Protein AF-A0A401ISX1-F1 (afdb_monomer_lite)

Organism: NCBI:txid1808352

Foldseek 3Di:
DDDDDDDDDDDDDDDPPDPPDDDDDPVRVVVVVVVVVVVVVVVVVVVVVVVVVVVVVVVVVVVVVVVVVVVVVVVVVVVVVVVVVVVVVVVVVLLVVQLVVLLVLCVVLVHDSVCSNVLCVVVDSVSSNVVSVVVSVVVVVVVVVVVCVVPDDDDDPPPVPCVVVVPNPVVVVVVVVVD

Radius of gyration: 61.72 Å; chains: 1; bounding box: 124×77×171 Å

InterPro domains:
  IPR025580 Capsid assembly scaffolding protein Gp46 [PF14265] (32-153)

Secondary structure (DSSP, 8-state):
-------------------------HHHHHHHHHHHHHHHHHHHHHHHHHHHHHHHHHHHHHHHHHHHHHHHHHHHHHHHHHHHHHHHHHHHHHHHHHHHHHHHHHHHTT--GGGHHHHHTT--HHHHHHHHHHHHHHHHHHHHHHHHHHT-PPPPP-------TTS-HHHHHHHHH--

Structure (mmCIF, N/CA/C/O backbone):
data_AF-A0A401ISX1-F1
#
_entry.id   AF-A0A401ISX1-F1
#
loop_
_atom_site.group_PDB
_atom_site.id
_atom_site.type_symbol
_atom_site.label_atom_id
_atom_site.label_alt_id
_atom_site.label_comp_id
_atom_site.label_asym_id
_atom_site.label_entity_id
_atom_site.label_seq_id
_atom_site.pdbx_PDB_ins_code
_atom_site.Cartn_x
_atom_site.Cartn_y
_atom_site.Cartn_z
_atom_site.occupancy
_atom_site.B_iso_or_equiv
_atom_site.auth_seq_id
_atom_site.auth_comp_id
_atom_site.auth_asym_id
_atom_site.auth_atom_id
_atom_site.pdbx_PDB_model_num
ATOM 1 N N . MET A 1 1 ? 56.262 69.251 -91.284 1.00 41.66 1 MET A N 1
ATOM 2 C CA . MET A 1 1 ? 57.150 69.008 -90.135 1.00 41.66 1 MET A CA 1
ATOM 3 C C . MET A 1 1 ? 56.511 67.869 -89.377 1.00 41.66 1 MET A C 1
ATOM 5 O O . MET A 1 1 ? 55.432 68.051 -88.841 1.00 41.66 1 MET A O 1
ATOM 9 N N . GLU A 1 2 ? 56.836 66.657 -89.797 1.00 44.34 2 GLU A N 1
ATOM 10 C CA . GLU A 1 2 ? 58.012 65.887 -89.356 1.00 44.34 2 GLU A CA 1
ATOM 11 C C . GLU A 1 2 ? 57.666 65.089 -88.106 1.00 44.34 2 GLU A C 1
ATOM 13 O O . GLU A 1 2 ? 57.116 65.599 -87.137 1.00 44.34 2 GLU A O 1
ATOM 18 N N . MET A 1 3 ? 57.901 63.795 -88.260 1.00 44.88 3 MET A N 1
ATOM 19 C CA . MET A 1 3 ? 57.637 62.721 -87.327 1.00 44.88 3 MET A CA 1
ATOM 20 C C . MET A 1 3 ? 58.662 62.780 -86.205 1.00 44.88 3 MET A C 1
ATOM 22 O O . MET A 1 3 ? 59.840 62.928 -86.506 1.00 44.88 3 MET A O 1
ATOM 26 N N . ASP A 1 4 ? 58.234 62.487 -84.982 1.00 50.84 4 ASP A N 1
ATOM 27 C CA . ASP A 1 4 ? 59.086 61.764 -84.045 1.00 50.84 4 ASP A CA 1
ATOM 28 C C . ASP A 1 4 ? 58.369 60.484 -83.620 1.00 50.84 4 ASP A C 1
ATOM 30 O O . ASP A 1 4 ? 57.496 60.439 -82.754 1.00 50.84 4 ASP A O 1
ATOM 34 N N . LEU A 1 5 ? 58.743 59.433 -84.346 1.00 51.75 5 LEU A N 1
ATOM 35 C CA . LEU A 1 5 ? 58.654 58.041 -83.946 1.00 51.75 5 LEU A CA 1
ATOM 36 C C . LEU A 1 5 ? 59.515 57.829 -82.703 1.00 51.75 5 LEU A C 1
ATOM 38 O O . LEU A 1 5 ? 60.726 58.006 -82.787 1.00 51.75 5 LEU A O 1
ATOM 42 N N . GLN A 1 6 ? 58.902 57.378 -81.611 1.00 51.22 6 GLN A N 1
ATOM 43 C CA . GLN A 1 6 ? 59.483 56.528 -80.559 1.00 51.22 6 GLN A CA 1
ATOM 44 C C . GLN A 1 6 ? 58.402 56.318 -79.476 1.00 51.22 6 GLN A C 1
ATOM 46 O O . GLN A 1 6 ? 57.706 57.261 -79.131 1.00 51.22 6 GLN A O 1
ATOM 51 N N . TYR A 1 7 ? 58.181 55.177 -78.829 1.00 43.06 7 TYR A N 1
ATOM 52 C CA . TYR A 1 7 ? 58.623 53.796 -78.991 1.00 43.06 7 TYR A CA 1
ATOM 53 C C . TYR A 1 7 ? 57.903 53.018 -77.875 1.00 43.06 7 TYR A C 1
ATOM 55 O O . TYR A 1 7 ? 58.383 53.056 -76.757 1.00 43.06 7 TYR A O 1
ATOM 63 N N . PHE A 1 8 ? 56.760 52.370 -78.118 1.00 43.44 8 PHE A N 1
ATOM 64 C CA . PHE A 1 8 ? 56.230 51.323 -77.221 1.00 43.44 8 PHE A CA 1
ATOM 65 C C . PHE A 1 8 ? 55.376 50.350 -78.036 1.00 43.44 8 PHE A C 1
ATOM 67 O O . PHE A 1 8 ? 54.149 50.340 -77.985 1.00 43.44 8 PHE A O 1
ATOM 74 N N . ALA A 1 9 ? 56.068 49.560 -78.854 1.00 48.59 9 ALA A N 1
ATOM 75 C CA . ALA A 1 9 ? 55.583 48.250 -79.235 1.00 48.59 9 ALA A CA 1
ATOM 76 C C . ALA A 1 9 ? 55.776 47.334 -78.023 1.00 48.59 9 ALA A C 1
ATOM 78 O O . ALA A 1 9 ? 56.912 47.041 -77.661 1.00 48.59 9 ALA A O 1
ATOM 79 N N . GLU A 1 10 ? 54.686 46.887 -77.413 1.00 40.75 10 GLU A N 1
ATOM 80 C CA . GLU A 1 10 ? 54.690 45.636 -76.660 1.00 40.75 10 GLU A CA 1
ATOM 81 C C . GLU A 1 10 ? 53.368 44.918 -76.919 1.00 40.75 10 GLU A C 1
ATOM 83 O O . GLU A 1 10 ? 52.368 45.020 -76.214 1.00 40.75 10 GLU A O 1
ATOM 88 N N . ASP A 1 11 ? 53.399 44.249 -78.063 1.00 46.66 11 ASP A N 1
ATOM 89 C CA . ASP A 1 11 ? 52.589 43.102 -78.406 1.00 46.66 11 ASP A CA 1
ATOM 90 C C . ASP A 1 11 ? 52.848 42.001 -77.365 1.00 46.66 11 ASP A C 1
ATOM 92 O O . ASP A 1 11 ? 53.937 41.435 -77.295 1.00 46.66 11 ASP A O 1
ATOM 96 N N . THR A 1 12 ? 51.863 41.724 -76.516 1.00 35.97 12 THR A N 1
ATOM 97 C CA . THR A 1 12 ? 51.778 40.456 -75.783 1.00 35.97 12 THR A CA 1
ATOM 98 C C . THR A 1 12 ? 50.344 39.957 -75.861 1.00 35.97 12 THR A C 1
ATOM 100 O O . THR A 1 12 ? 49.567 40.005 -74.912 1.00 35.97 12 THR A O 1
ATOM 103 N N . ALA A 1 13 ? 49.984 39.467 -77.047 1.00 42.09 13 ALA A N 1
ATOM 104 C CA . ALA A 1 13 ? 48.942 38.464 -77.170 1.00 42.09 13 ALA A CA 1
ATOM 105 C C . ALA A 1 13 ? 49.323 37.248 -76.303 1.00 42.09 13 ALA A C 1
ATOM 107 O O . ALA A 1 13 ? 50.283 36.531 -76.589 1.00 42.09 13 ALA A O 1
ATOM 108 N N . GLU A 1 14 ? 48.585 37.030 -75.216 1.00 44.88 14 GLU A N 1
ATOM 109 C CA . GLU A 1 14 ? 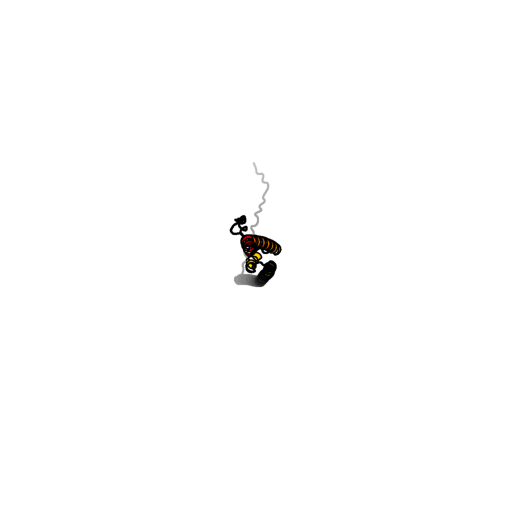48.648 35.790 -74.446 1.00 44.88 14 GLU A CA 1
ATOM 110 C C . GLU A 1 14 ? 48.337 34.603 -75.379 1.00 44.88 14 GLU A C 1
ATOM 112 O O . GLU A 1 14 ? 47.321 34.628 -76.084 1.00 44.88 14 GLU A O 1
ATOM 117 N N . PRO A 1 15 ? 49.163 33.541 -75.417 1.00 44.88 15 PRO A N 1
ATOM 118 C CA . PRO A 1 15 ? 48.843 32.375 -76.219 1.00 44.88 15 PRO A CA 1
ATOM 119 C C . PRO A 1 15 ? 47.644 31.675 -75.581 1.00 44.88 15 PRO A C 1
ATOM 121 O O . PRO A 1 15 ? 47.738 31.068 -74.512 1.00 44.88 15 PRO A O 1
ATOM 124 N N . THR A 1 16 ? 46.505 31.741 -76.263 1.00 44.19 16 THR A N 1
ATOM 125 C CA . THR A 1 16 ? 45.369 30.866 -75.988 1.00 44.19 16 THR A CA 1
ATOM 126 C C . THR A 1 16 ? 45.842 29.439 -76.265 1.00 44.19 16 THR A C 1
ATOM 128 O O . THR A 1 16 ? 45.955 29.031 -77.418 1.00 44.19 16 THR A O 1
ATOM 131 N N . LYS A 1 17 ? 46.197 28.685 -75.217 1.00 50.25 17 LYS A N 1
ATOM 132 C CA . LYS A 1 17 ? 46.405 27.236 -75.320 1.00 50.25 17 LYS A CA 1
ATOM 133 C C . LYS A 1 17 ? 45.062 26.609 -75.685 1.00 50.25 17 LYS A C 1
ATOM 135 O O . LYS A 1 17 ? 44.235 26.355 -74.811 1.00 50.25 17 LYS A O 1
ATOM 140 N N . GLU A 1 18 ? 44.841 26.396 -76.978 1.00 55.69 18 GLU A N 1
ATOM 141 C CA . GLU A 1 18 ? 43.821 25.470 -77.455 1.00 55.69 18 GLU A CA 1
ATOM 142 C C . GLU A 1 18 ? 44.041 24.114 -76.763 1.00 55.69 18 GLU A C 1
ATOM 144 O O . GLU A 1 18 ? 45.191 23.687 -76.610 1.00 55.69 18 GLU A O 1
ATOM 149 N N . PRO A 1 19 ? 42.981 23.446 -76.281 1.00 58.22 19 PRO A N 1
ATOM 150 C CA . PRO A 1 19 ? 43.139 22.154 -75.632 1.00 58.22 19 PRO A CA 1
ATOM 151 C C . PRO A 1 19 ? 43.748 21.171 -76.637 1.00 58.22 19 PRO A C 1
ATOM 153 O O . PRO A 1 19 ? 43.169 20.947 -77.701 1.00 58.22 19 PRO A O 1
ATOM 156 N N . GLU A 1 20 ? 44.906 20.589 -76.304 1.00 58.50 20 GLU A N 1
ATOM 157 C CA . GLU A 1 20 ? 45.503 19.493 -77.071 1.00 58.50 20 GLU A CA 1
ATOM 158 C C . GLU A 1 20 ? 44.445 18.401 -77.276 1.00 58.50 20 GLU A C 1
ATOM 160 O O . GLU A 1 20 ? 43.993 17.748 -76.329 1.00 58.50 20 GLU A O 1
ATOM 165 N N . LYS A 1 21 ? 44.007 18.233 -78.527 1.00 62.75 21 LYS A N 1
ATOM 166 C CA . LYS A 1 21 ? 43.087 17.167 -78.916 1.00 62.75 21 LYS A CA 1
ATOM 167 C C . LYS A 1 21 ? 43.876 15.863 -78.922 1.00 62.75 21 LYS A C 1
ATOM 169 O O . LYS A 1 21 ? 44.638 15.593 -79.841 1.00 62.75 21 LYS A O 1
ATOM 174 N N . LEU A 1 22 ? 43.704 15.070 -77.871 1.00 66.56 22 LEU A N 1
ATOM 175 C CA . LEU A 1 22 ? 44.160 13.685 -77.834 1.00 66.56 22 LEU A CA 1
ATOM 176 C C . LEU A 1 22 ? 43.301 12.863 -78.805 1.00 66.56 22 LEU A C 1
ATOM 178 O O . LEU A 1 22 ? 42.132 12.592 -78.525 1.00 66.56 22 LEU A O 1
ATOM 182 N N . GLU A 1 23 ? 43.870 12.494 -79.949 1.00 71.81 23 GLU A N 1
ATOM 183 C CA . GLU A 1 23 ? 43.250 11.566 -80.894 1.00 71.81 23 GLU A CA 1
ATOM 184 C C . GLU A 1 23 ? 43.514 10.134 -80.422 1.00 71.81 23 GLU A C 1
ATOM 186 O O . GLU A 1 23 ? 44.635 9.636 -80.493 1.00 71.81 23 GLU A O 1
ATOM 191 N N . PHE A 1 24 ? 42.484 9.487 -79.880 1.00 71.44 24 PHE A N 1
ATOM 192 C CA . PHE A 1 24 ? 42.529 8.069 -79.532 1.00 71.44 24 PHE A CA 1
ATOM 193 C C . PHE A 1 24 ? 42.039 7.232 -80.709 1.00 71.44 24 PHE A C 1
ATOM 195 O O . PHE A 1 24 ? 41.102 7.625 -81.413 1.00 71.44 24 PHE A O 1
ATOM 202 N N . THR A 1 25 ? 42.614 6.045 -80.883 1.00 82.81 25 THR A N 1
ATOM 203 C CA . THR A 1 25 ? 41.991 5.030 -81.737 1.00 82.81 25 THR A CA 1
ATOM 204 C C . THR A 1 25 ? 40.678 4.554 -81.103 1.00 82.81 25 THR A C 1
ATOM 206 O O . THR A 1 25 ? 40.469 4.663 -79.891 1.00 82.81 25 THR A O 1
ATOM 209 N N . HIS A 1 26 ? 39.758 4.037 -81.919 1.00 79.69 26 HIS A N 1
ATOM 210 C CA . HIS A 1 26 ? 38.449 3.578 -81.441 1.00 79.69 26 HIS A CA 1
ATOM 211 C C . HIS A 1 26 ? 38.570 2.525 -80.322 1.00 79.69 26 HIS A C 1
ATOM 213 O O . HIS A 1 26 ? 37.870 2.616 -79.316 1.00 79.69 26 HIS A O 1
ATOM 219 N N . GLU A 1 27 ? 39.529 1.602 -80.444 1.00 83.44 27 GLU A N 1
ATOM 220 C CA . GLU A 1 27 ? 39.789 0.547 -79.456 1.00 83.44 27 GLU A CA 1
ATOM 221 C C . GLU A 1 27 ? 40.323 1.096 -78.120 1.00 83.44 27 GLU A C 1
ATOM 223 O O . GLU A 1 27 ? 39.898 0.655 -77.051 1.00 83.44 27 GLU A O 1
ATOM 228 N N . GLU A 1 28 ? 41.210 2.097 -78.142 1.00 82.25 28 GLU A N 1
ATOM 229 C CA . GLU A 1 28 ? 41.738 2.728 -76.921 1.00 82.25 28 GLU A CA 1
ATOM 230 C C . GLU A 1 28 ? 40.658 3.503 -76.158 1.00 82.25 28 GLU A C 1
ATOM 232 O O . GLU A 1 28 ? 40.649 3.520 -74.922 1.00 82.25 28 GLU A O 1
ATOM 237 N N . LEU A 1 29 ? 39.726 4.130 -76.882 1.00 82.88 29 LEU A N 1
ATOM 238 C CA . LEU A 1 29 ? 38.590 4.827 -76.288 1.00 82.88 29 LEU A CA 1
ATOM 239 C C . LEU A 1 29 ? 37.640 3.844 -75.589 1.00 82.88 29 LEU A C 1
ATOM 241 O O . LEU A 1 29 ? 37.263 4.077 -74.439 1.00 82.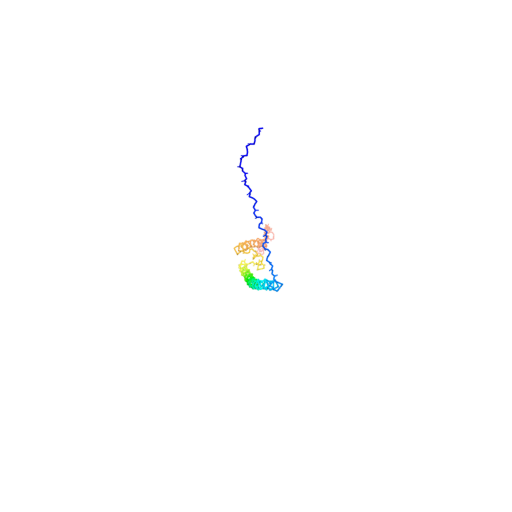88 29 LEU A O 1
ATOM 245 N N . GLU A 1 30 ? 37.291 2.736 -76.244 1.00 83.50 30 GLU A N 1
ATOM 246 C CA . GLU A 1 30 ? 36.438 1.694 -75.661 1.00 83.50 30 GLU A CA 1
ATOM 247 C C . GLU A 1 30 ? 37.092 1.027 -74.447 1.00 83.50 30 GLU A C 1
ATOM 249 O O . GLU A 1 30 ? 36.452 0.882 -73.402 1.00 83.50 30 GLU A O 1
ATOM 254 N N . ALA A 1 31 ? 38.385 0.699 -74.528 1.00 86.50 31 ALA A N 1
ATOM 255 C CA . ALA A 1 31 ? 39.136 0.138 -73.407 1.00 86.50 31 ALA A CA 1
ATOM 256 C C . ALA A 1 31 ? 39.132 1.077 -72.186 1.00 86.50 31 ALA A C 1
ATOM 258 O O . ALA A 1 31 ? 38.932 0.637 -71.049 1.00 86.50 31 ALA A O 1
ATOM 259 N N . LYS A 1 32 ? 39.289 2.387 -72.411 1.00 85.31 32 LYS A N 1
ATOM 260 C CA . LYS A 1 32 ? 39.265 3.398 -71.346 1.00 85.31 32 LYS A CA 1
ATOM 261 C C . LYS A 1 32 ? 37.870 3.576 -70.742 1.00 85.31 32 LYS A C 1
ATOM 263 O O . LYS A 1 32 ? 37.754 3.714 -69.525 1.00 85.31 32 LYS A O 1
ATOM 268 N N . ILE A 1 33 ? 36.816 3.534 -71.560 1.00 87.50 33 ILE A N 1
ATOM 269 C CA . ILE A 1 33 ? 35.422 3.596 -71.096 1.00 87.50 33 ILE A CA 1
ATOM 270 C C . ILE A 1 33 ? 35.082 2.372 -70.241 1.00 87.50 33 ILE A C 1
ATOM 272 O O . ILE A 1 33 ? 34.561 2.538 -69.139 1.00 87.50 33 ILE A O 1
ATOM 276 N N . ASN A 1 34 ? 35.424 1.168 -70.704 1.00 88.94 34 ASN A N 1
ATOM 277 C CA . ASN A 1 34 ? 35.159 -0.074 -69.978 1.00 88.94 34 ASN A CA 1
ATOM 278 C C . ASN A 1 34 ? 35.913 -0.113 -68.641 1.00 88.94 34 ASN A C 1
ATOM 280 O O . ASN A 1 34 ? 35.310 -0.371 -67.603 1.00 88.94 34 ASN A O 1
ATOM 284 N N . SER A 1 35 ? 37.195 0.266 -68.629 1.00 89.75 35 SER A N 1
ATOM 285 C CA . SER A 1 35 ? 37.984 0.351 -67.392 1.00 89.75 35 SER A CA 1
ATOM 286 C C . SER A 1 35 ? 37.405 1.355 -66.387 1.00 89.75 35 SER A C 1
ATOM 288 O O . SER A 1 35 ? 37.393 1.096 -65.183 1.00 89.75 35 SER A O 1
ATOM 290 N N . GLU A 1 36 ? 36.950 2.524 -66.840 1.00 88.19 36 GLU A N 1
ATOM 291 C CA . GLU A 1 36 ? 36.328 3.521 -65.961 1.00 88.19 36 GLU A CA 1
ATOM 292 C C . GLU A 1 36 ? 34.945 3.076 -65.470 1.00 88.19 36 GLU A C 1
ATOM 294 O O . GLU A 1 36 ? 34.585 3.337 -64.318 1.00 88.19 36 GLU A O 1
ATOM 299 N N . TYR A 1 37 ? 34.179 2.380 -66.310 1.00 90.62 37 TYR A N 1
ATOM 300 C CA . TYR A 1 37 ? 32.902 1.785 -65.933 1.00 90.62 37 TYR A CA 1
ATOM 301 C C . TYR A 1 37 ? 33.088 0.712 -64.857 1.00 90.62 37 TYR A C 1
ATOM 303 O O . TYR A 1 37 ? 32.476 0.817 -63.794 1.00 90.62 37 TYR A O 1
ATOM 311 N N . ASP A 1 38 ? 33.996 -0.241 -65.070 1.00 92.25 38 ASP A N 1
ATOM 312 C CA . ASP A 1 38 ? 34.309 -1.301 -64.109 1.00 92.25 38 ASP A CA 1
ATOM 313 C C . ASP A 1 38 ? 34.811 -0.720 -62.789 1.00 92.25 38 ASP A C 1
ATOM 315 O O . ASP A 1 38 ? 34.348 -1.103 -61.712 1.00 92.25 38 ASP A O 1
ATOM 319 N N . ARG A 1 39 ? 35.688 0.290 -62.847 1.00 93.38 39 ARG A N 1
ATOM 320 C CA . ARG A 1 39 ? 36.177 0.991 -61.655 1.00 93.38 39 ARG A CA 1
ATOM 321 C C . ARG A 1 39 ? 35.045 1.668 -60.884 1.00 93.38 39 ARG A C 1
ATOM 323 O O . ARG A 1 39 ? 35.016 1.617 -59.651 1.00 93.38 39 ARG A O 1
ATOM 330 N N . ARG A 1 40 ? 34.111 2.326 -61.577 1.00 91.44 40 ARG A N 1
ATOM 331 C CA . ARG A 1 40 ? 32.939 2.952 -60.942 1.00 91.44 40 ARG A CA 1
ATOM 332 C C . ARG A 1 40 ? 31.992 1.906 -60.374 1.00 91.44 40 ARG A C 1
ATOM 334 O O . ARG A 1 40 ? 31.493 2.112 -59.271 1.00 91.44 40 ARG A O 1
ATOM 341 N N . MET A 1 41 ? 31.782 0.803 -61.084 1.00 93.88 41 MET A N 1
ATOM 342 C CA . MET A 1 41 ? 30.905 -0.279 -60.658 1.00 93.88 41 MET A CA 1
ATOM 343 C C . MET A 1 41 ? 31.449 -0.972 -59.410 1.00 93.88 41 MET A C 1
ATOM 345 O O . MET A 1 41 ? 30.729 -1.089 -58.423 1.00 93.88 41 MET A O 1
ATOM 349 N N . GLN A 1 42 ? 32.737 -1.317 -59.386 1.00 93.69 42 GLN A N 1
ATOM 350 C CA . GLN A 1 42 ? 33.402 -1.872 -58.202 1.00 93.69 42 GLN A CA 1
ATOM 351 C C . GLN A 1 42 ? 33.345 -0.904 -57.016 1.00 93.69 42 GLN A C 1
ATOM 353 O O . GLN A 1 42 ? 33.046 -1.306 -55.895 1.00 93.69 42 GLN A O 1
ATOM 358 N N . LYS A 1 43 ? 33.567 0.397 -57.253 1.00 94.44 43 LYS A N 1
ATOM 359 C CA . LYS A 1 43 ? 33.451 1.417 -56.202 1.00 94.44 43 LYS A CA 1
ATOM 360 C C . LYS A 1 43 ? 32.021 1.538 -55.668 1.00 94.44 43 LYS A C 1
ATOM 362 O O . LYS A 1 43 ? 31.848 1.779 -54.477 1.00 94.44 43 LYS A O 1
ATOM 367 N N . GLN A 1 44 ? 31.009 1.402 -56.523 1.00 93.19 44 GLN A N 1
ATOM 368 C CA . GLN A 1 44 ? 29.606 1.411 -56.105 1.00 93.19 44 GLN A CA 1
ATOM 369 C C . GLN A 1 44 ? 29.228 0.140 -55.346 1.00 93.19 44 GLN A C 1
ATOM 371 O O . GLN A 1 44 ? 28.587 0.244 -54.307 1.00 93.19 44 GLN A O 1
ATOM 376 N N . GLN A 1 45 ? 29.669 -1.033 -55.804 1.00 94.44 45 GLN A N 1
ATOM 377 C CA . GLN A 1 45 ? 29.469 -2.298 -55.093 1.00 94.44 45 GLN A CA 1
ATOM 378 C C . GLN A 1 45 ? 30.103 -2.253 -53.703 1.00 94.44 45 GLN A C 1
ATOM 380 O O . GLN A 1 45 ? 29.415 -2.501 -52.722 1.00 94.44 45 GLN A O 1
ATOM 385 N N . ALA A 1 46 ? 31.359 -1.811 -53.594 1.00 94.94 46 ALA A N 1
ATOM 386 C CA . ALA A 1 46 ? 32.032 -1.675 -52.304 1.00 94.94 46 ALA A CA 1
ATOM 387 C C . ALA A 1 46 ? 31.285 -0.725 -51.350 1.00 94.94 46 ALA A C 1
ATOM 389 O O . ALA A 1 46 ? 31.118 -1.036 -50.173 1.00 94.94 46 ALA A O 1
ATOM 390 N N . LYS A 1 47 ? 30.787 0.412 -51.858 1.00 95.38 47 LYS A N 1
ATOM 391 C CA . LYS A 1 47 ? 29.962 1.341 -51.069 1.00 95.38 47 LYS A CA 1
ATOM 392 C C . LYS A 1 47 ? 28.637 0.72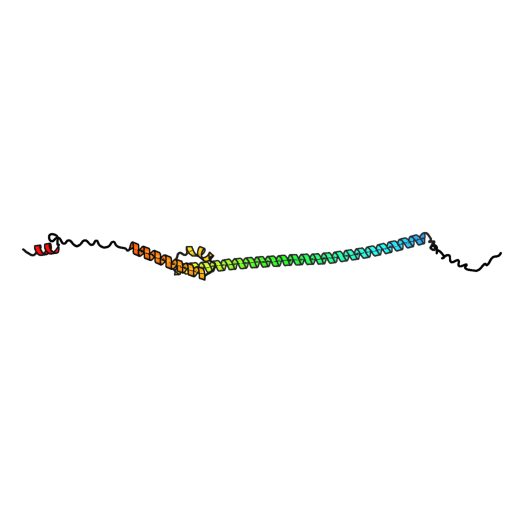3 -50.638 1.00 95.38 47 LYS A C 1
ATOM 394 O O . LYS A 1 47 ? 28.206 0.942 -49.512 1.00 95.38 47 LYS A O 1
ATOM 399 N N . PHE A 1 48 ? 27.981 -0.010 -51.530 1.00 95.06 48 PHE A N 1
ATOM 400 C CA . PHE A 1 48 ? 26.718 -0.669 -51.233 1.00 95.06 48 PHE A CA 1
ATOM 401 C C . PHE A 1 48 ? 26.901 -1.763 -50.178 1.00 95.06 48 PHE A C 1
ATOM 403 O O . PHE A 1 48 ? 26.135 -1.821 -49.222 1.00 95.06 48 PHE A O 1
ATOM 410 N N . ASP A 1 49 ? 27.953 -2.570 -50.295 1.00 95.69 49 ASP A N 1
ATOM 411 C CA . ASP A 1 49 ? 28.291 -3.608 -49.322 1.00 95.69 49 ASP A CA 1
ATOM 412 C C . ASP A 1 49 ? 28.625 -3.010 -47.950 1.00 95.69 49 ASP A C 1
ATOM 414 O O . ASP A 1 49 ? 28.185 -3.531 -46.922 1.00 95.69 49 ASP A O 1
ATOM 418 N N . GLU A 1 50 ? 29.352 -1.889 -47.922 1.00 96.25 50 GLU A N 1
ATOM 419 C CA . GLU A 1 50 ? 29.636 -1.142 -46.696 1.00 96.25 50 GLU A CA 1
ATOM 420 C C . GLU A 1 50 ? 28.349 -0.609 -46.051 1.00 96.25 50 GLU A C 1
ATOM 422 O O . GLU A 1 50 ? 28.116 -0.851 -44.867 1.00 96.25 50 GLU A O 1
ATOM 427 N N . GLN A 1 51 ? 27.473 0.033 -46.828 1.00 94.56 51 GLN A N 1
ATOM 428 C CA . GLN A 1 51 ? 26.177 0.524 -46.347 1.00 94.56 51 GLN A CA 1
ATOM 429 C C . GLN A 1 51 ? 25.286 -0.610 -45.841 1.00 94.56 51 GLN A C 1
ATOM 431 O O . GLN A 1 51 ? 24.640 -0.487 -44.803 1.00 94.56 51 GLN A O 1
ATOM 436 N N . LEU A 1 52 ? 25.264 -1.742 -46.541 1.00 94.62 52 LEU A N 1
ATOM 437 C CA . LEU A 1 52 ? 24.461 -2.897 -46.165 1.00 94.62 52 LEU A CA 1
ATOM 438 C C . LEU A 1 52 ? 25.011 -3.576 -44.904 1.00 94.62 52 LEU A C 1
ATOM 440 O O . LEU A 1 52 ? 24.244 -4.105 -44.096 1.00 94.62 52 LEU A O 1
ATOM 444 N N . LYS A 1 53 ? 26.331 -3.549 -44.694 1.00 95.38 53 LYS A N 1
ATOM 445 C CA . LYS A 1 53 ? 26.949 -3.979 -43.437 1.00 95.38 53 LYS A CA 1
ATOM 446 C C . LYS A 1 53 ? 26.589 -3.031 -42.290 1.00 95.38 53 LYS A C 1
ATOM 448 O O . LYS A 1 53 ? 26.121 -3.515 -41.262 1.00 95.38 53 LYS A O 1
ATOM 453 N N . GLN A 1 54 ? 26.725 -1.719 -42.488 1.00 95.06 54 GLN A N 1
ATOM 454 C CA . GLN A 1 54 ? 26.362 -0.700 -41.494 1.00 95.06 54 GLN A CA 1
ATOM 455 C C . GLN A 1 54 ? 24.886 -0.811 -41.094 1.00 95.06 54 GLN A C 1
ATOM 457 O O . GLN A 1 54 ? 24.584 -0.972 -39.915 1.00 95.06 54 GLN A O 1
ATOM 462 N N . ALA A 1 55 ? 23.972 -0.874 -42.065 1.00 91.62 55 ALA A N 1
ATOM 463 C CA . ALA A 1 55 ? 22.540 -1.015 -41.810 1.00 91.62 55 ALA A CA 1
ATOM 464 C C . ALA A 1 55 ? 22.196 -2.300 -41.032 1.00 91.62 55 ALA A C 1
ATOM 466 O O . ALA A 1 55 ? 21.295 -2.305 -40.191 1.00 91.62 55 ALA A O 1
ATOM 467 N N . ARG A 1 56 ? 22.920 -3.405 -41.276 1.00 91.56 56 ARG A N 1
ATOM 468 C CA . ARG A 1 56 ? 22.750 -4.646 -40.502 1.00 91.56 56 ARG A CA 1
ATOM 469 C C . ARG A 1 56 ? 23.229 -4.498 -39.061 1.00 91.56 56 ARG A C 1
ATOM 471 O O . ARG A 1 56 ? 22.527 -4.934 -38.152 1.00 91.56 56 ARG A O 1
ATOM 478 N N . GLU A 1 57 ? 24.397 -3.906 -38.845 1.00 93.50 57 GLU A N 1
ATOM 479 C CA . GLU A 1 57 ? 24.951 -3.689 -37.502 1.00 93.50 57 GLU A CA 1
ATOM 480 C C . GLU A 1 57 ? 24.085 -2.722 -36.679 1.00 93.50 57 GLU A C 1
ATOM 482 O O . GLU A 1 57 ? 23.787 -2.990 -35.509 1.00 93.50 57 GLU A O 1
ATOM 487 N N . GLU A 1 58 ? 23.604 -1.646 -37.302 1.00 92.56 58 GLU A N 1
ATOM 488 C CA . GLU A 1 58 ? 22.666 -0.695 -36.704 1.00 92.56 58 GLU A CA 1
ATOM 489 C C . GLU A 1 58 ? 21.339 -1.373 -36.349 1.00 92.56 58 GLU A C 1
ATOM 491 O O . GLU A 1 58 ? 20.902 -1.305 -35.198 1.00 92.56 58 GLU A O 1
ATOM 496 N N . GLY A 1 59 ? 20.742 -2.117 -37.287 1.00 88.56 59 GLY A N 1
ATOM 497 C CA . GLY A 1 59 ? 19.495 -2.848 -37.057 1.00 88.56 59 GLY A CA 1
ATOM 498 C C . GLY A 1 59 ? 19.600 -3.882 -35.930 1.00 88.56 59 GLY A C 1
ATOM 499 O O . GLY A 1 59 ? 18.697 -3.986 -35.095 1.00 88.56 59 GLY A O 1
ATOM 500 N N . LEU A 1 60 ? 20.721 -4.607 -35.843 1.00 92.19 60 LEU A N 1
ATOM 501 C CA . LEU A 1 60 ? 20.993 -5.531 -34.737 1.00 92.19 60 LEU A CA 1
ATOM 502 C C . LEU A 1 60 ? 21.112 -4.791 -33.402 1.00 92.19 60 LEU A C 1
ATOM 504 O O . LEU A 1 60 ? 20.530 -5.221 -32.405 1.00 92.19 60 LEU A O 1
ATOM 508 N N . THR A 1 61 ? 21.824 -3.666 -33.376 1.00 93.06 61 THR A N 1
ATOM 509 C CA . THR A 1 61 ? 22.040 -2.879 -32.155 1.00 93.06 61 THR A CA 1
ATOM 510 C C . THR A 1 61 ? 20.740 -2.259 -31.648 1.00 93.06 61 THR A C 1
ATOM 512 O O . THR A 1 61 ? 20.437 -2.327 -30.453 1.00 93.06 61 THR A O 1
ATOM 515 N N . GLU A 1 62 ? 19.935 -1.681 -32.537 1.00 89.50 62 GLU A N 1
ATOM 516 C CA . GLU A 1 62 ? 18.619 -1.153 -32.189 1.00 89.50 62 GLU A CA 1
ATOM 517 C C . GLU A 1 62 ? 17.661 -2.252 -31.737 1.00 89.50 62 GLU A C 1
ATOM 519 O O . GLU A 1 62 ? 16.968 -2.083 -30.734 1.00 89.50 62 GLU A O 1
ATOM 524 N N . GLY A 1 63 ? 17.633 -3.386 -32.442 1.00 89.25 63 GLY A N 1
ATOM 525 C CA . GLY A 1 63 ? 16.814 -4.539 -32.076 1.00 89.25 63 GLY A CA 1
ATOM 526 C C . GLY A 1 63 ? 17.167 -5.062 -30.686 1.00 89.25 63 GLY A C 1
ATOM 527 O O . GLY A 1 63 ? 16.281 -5.261 -29.856 1.00 89.25 63 GLY A O 1
ATOM 528 N N . GLN A 1 64 ? 18.461 -5.190 -30.382 1.00 91.06 64 GLN A N 1
ATOM 529 C CA . GLN A 1 64 ? 18.939 -5.570 -29.052 1.00 91.06 64 GLN A CA 1
ATOM 530 C C . GLN A 1 64 ? 18.566 -4.541 -27.983 1.00 91.06 64 GLN A C 1
ATOM 532 O O . GLN A 1 64 ? 18.144 -4.930 -26.895 1.00 91.06 64 GLN A O 1
ATOM 537 N N . LYS A 1 65 ? 18.695 -3.237 -28.262 1.00 91.38 65 LYS A N 1
ATOM 538 C CA . LYS A 1 65 ? 18.262 -2.180 -27.333 1.00 91.38 65 LYS A CA 1
ATOM 539 C C . LYS A 1 65 ? 16.760 -2.259 -27.067 1.00 91.38 65 LYS A C 1
ATOM 541 O O . LYS A 1 65 ? 16.368 -2.282 -25.906 1.00 91.38 65 LYS A O 1
ATOM 546 N N . ARG A 1 66 ? 15.929 -2.365 -28.110 1.00 84.50 66 ARG A N 1
ATOM 547 C CA . ARG A 1 66 ? 14.468 -2.503 -27.980 1.00 84.50 66 ARG A CA 1
ATOM 548 C C . ARG A 1 66 ? 14.085 -3.760 -27.196 1.00 84.50 66 ARG A C 1
ATOM 550 O O . ARG A 1 66 ? 13.258 -3.680 -26.296 1.00 84.50 66 ARG A O 1
ATOM 557 N N . ALA A 1 67 ? 14.720 -4.898 -27.476 1.00 91.06 67 ALA A N 1
ATOM 558 C CA . ALA A 1 67 ? 14.476 -6.144 -26.750 1.00 91.06 67 ALA A CA 1
ATOM 559 C C . ALA A 1 67 ? 14.864 -6.037 -25.266 1.00 91.06 67 ALA A C 1
ATOM 561 O O . ALA A 1 67 ? 14.106 -6.475 -24.404 1.00 91.06 67 ALA A O 1
ATOM 562 N N . LYS A 1 68 ? 16.008 -5.411 -24.957 1.00 91.19 68 LYS A N 1
ATOM 563 C CA . LYS A 1 68 ? 16.437 -5.144 -23.574 1.00 91.19 68 LYS A CA 1
ATOM 564 C C . LYS A 1 68 ? 15.474 -4.211 -22.844 1.00 91.19 68 LYS A C 1
ATOM 566 O O . LYS A 1 68 ? 15.145 -4.488 -21.697 1.00 91.19 68 LYS A O 1
ATOM 571 N N . MET A 1 69 ? 15.008 -3.147 -23.502 1.00 86.62 69 MET A N 1
ATOM 572 C CA . MET A 1 69 ? 14.001 -2.245 -22.934 1.00 86.62 69 MET A CA 1
ATOM 573 C C . MET A 1 69 ? 12.704 -2.995 -22.640 1.00 86.62 69 MET A C 1
ATOM 575 O O . MET A 1 69 ? 12.242 -2.956 -21.511 1.00 86.62 69 MET A O 1
ATOM 579 N N . SER A 1 70 ? 12.195 -3.778 -23.594 1.00 89.50 70 SER A N 1
ATOM 580 C CA . SER A 1 70 ? 10.975 -4.566 -23.391 1.00 89.50 70 SER A CA 1
ATOM 581 C C . SER A 1 70 ? 11.112 -5.607 -22.273 1.00 89.50 70 SER A C 1
ATOM 583 O O . SER A 1 70 ? 10.160 -5.848 -21.537 1.00 89.50 70 SER A O 1
ATOM 585 N N . ALA A 1 71 ? 12.284 -6.234 -22.124 1.00 92.00 71 ALA A N 1
ATOM 586 C CA . ALA A 1 71 ? 12.537 -7.160 -21.022 1.00 92.00 71 ALA A CA 1
ATOM 587 C C . ALA A 1 71 ? 12.554 -6.439 -19.666 1.00 92.00 71 ALA A C 1
ATOM 589 O O . ALA A 1 71 ? 11.932 -6.916 -18.721 1.00 92.00 71 ALA A O 1
ATOM 590 N N . LYS A 1 72 ? 13.214 -5.278 -19.594 1.00 92.38 72 LYS A N 1
ATOM 591 C CA . LYS A 1 72 ? 13.276 -4.467 -18.377 1.00 92.38 72 LYS A CA 1
ATOM 592 C C . LYS A 1 72 ? 11.909 -3.902 -17.987 1.00 92.38 72 LYS A C 1
ATOM 594 O O . LYS A 1 72 ? 11.530 -4.009 -16.835 1.00 92.38 72 LYS A O 1
ATOM 599 N N . GLU A 1 73 ? 11.147 -3.370 -18.939 1.00 90.38 73 GLU A N 1
ATOM 600 C CA . GLU A 1 73 ? 9.794 -2.851 -18.696 1.00 90.38 73 GLU A CA 1
ATOM 601 C C . GLU A 1 73 ? 8.869 -3.929 -18.120 1.00 90.38 73 GLU A C 1
ATOM 603 O O . GLU A 1 73 ? 8.133 -3.666 -17.174 1.00 90.38 73 GLU A O 1
ATOM 608 N N . LYS A 1 74 ? 8.951 -5.163 -18.636 1.00 90.06 74 LYS A N 1
ATOM 609 C CA . LYS A 1 74 ? 8.201 -6.304 -18.088 1.00 90.06 74 LYS A CA 1
ATOM 610 C C . LYS A 1 74 ? 8.634 -6.666 -16.672 1.00 90.06 74 LYS A C 1
ATOM 612 O O . LYS A 1 74 ? 7.794 -7.037 -15.859 1.00 90.06 74 LYS A O 1
ATOM 617 N N . GLU A 1 75 ? 9.932 -6.611 -16.388 1.00 93.31 75 GLU A N 1
ATOM 618 C CA . GLU A 1 75 ? 10.450 -6.878 -15.047 1.00 93.31 75 GLU A CA 1
ATOM 619 C C . GLU A 1 75 ? 9.999 -5.798 -14.056 1.00 93.31 75 GLU A C 1
ATOM 621 O O . GLU A 1 75 ? 9.500 -6.135 -12.984 1.00 93.31 75 GLU A O 1
ATOM 626 N N . ASP A 1 76 ? 10.086 -4.524 -14.439 1.00 93.50 76 ASP A N 1
ATOM 627 C CA . ASP A 1 76 ? 9.640 -3.387 -13.632 1.00 93.50 76 ASP A CA 1
ATOM 628 C C . ASP A 1 76 ? 8.119 -3.453 -13.374 1.00 93.50 76 ASP A C 1
ATOM 630 O O . ASP A 1 76 ? 7.663 -3.220 -12.253 1.00 93.50 76 ASP A O 1
ATOM 634 N N . GLU A 1 77 ? 7.314 -3.826 -14.376 1.00 91.06 77 GLU A N 1
ATOM 635 C CA . GLU A 1 77 ? 5.868 -4.022 -14.216 1.00 91.06 77 GLU A CA 1
ATOM 636 C C . GLU A 1 77 ? 5.548 -5.193 -13.276 1.00 91.06 77 GLU A C 1
ATOM 638 O O . GLU A 1 77 ? 4.729 -5.043 -12.369 1.00 91.06 77 GLU A O 1
ATOM 643 N N . ALA A 1 78 ? 6.242 -6.326 -13.418 1.00 92.44 78 ALA A N 1
ATOM 644 C CA . ALA A 1 78 ? 6.078 -7.474 -12.529 1.00 92.44 78 ALA A CA 1
ATOM 645 C C . ALA A 1 78 ? 6.502 -7.158 -11.082 1.00 92.44 78 ALA A C 1
ATOM 647 O O . ALA A 1 78 ? 5.859 -7.606 -10.129 1.00 92.44 78 ALA A O 1
ATOM 648 N N . GLN A 1 79 ? 7.567 -6.370 -10.897 1.00 94.88 79 GLN A N 1
ATOM 649 C CA . GLN A 1 79 ? 7.981 -5.882 -9.581 1.00 94.88 79 GLN A CA 1
ATOM 650 C C . GLN A 1 79 ? 6.919 -4.958 -8.985 1.00 94.88 79 GLN A C 1
ATOM 652 O O . GLN A 1 79 ? 6.500 -5.176 -7.849 1.00 94.88 79 GLN A O 1
ATOM 657 N N . LYS A 1 80 ? 6.404 -4.002 -9.763 1.00 95.19 80 LYS A N 1
ATOM 658 C CA . LYS A 1 80 ? 5.338 -3.094 -9.329 1.00 95.19 80 LYS A CA 1
ATOM 659 C C . LYS A 1 80 ? 4.055 -3.838 -8.959 1.00 95.19 80 LYS A C 1
ATOM 661 O O . LYS A 1 80 ? 3.424 -3.508 -7.957 1.00 95.19 80 LYS A O 1
ATOM 666 N N . GLU A 1 81 ? 3.660 -4.847 -9.733 1.00 94.50 81 GLU A N 1
ATOM 667 C CA . GLU A 1 81 ? 2.500 -5.685 -9.416 1.00 94.50 81 GLU A CA 1
ATOM 668 C C . GLU A 1 81 ? 2.720 -6.453 -8.108 1.00 94.50 81 GLU A C 1
ATOM 670 O O . GLU A 1 81 ? 1.838 -6.492 -7.247 1.00 94.50 81 GLU A O 1
ATOM 675 N N . ARG A 1 82 ? 3.923 -7.003 -7.908 1.00 95.38 82 ARG A N 1
ATOM 676 C CA . ARG A 1 82 ? 4.293 -7.684 -6.665 1.00 95.38 82 ARG A CA 1
ATOM 677 C C . ARG A 1 82 ? 4.275 -6.738 -5.466 1.00 95.38 82 ARG A C 1
ATOM 679 O O . ARG A 1 82 ? 3.739 -7.109 -4.426 1.00 95.38 82 ARG A O 1
ATOM 686 N N . GLU A 1 83 ? 4.827 -5.539 -5.596 1.00 95.19 83 GLU A N 1
ATOM 687 C CA . GLU A 1 83 ? 4.807 -4.512 -4.550 1.00 95.19 83 GLU A CA 1
ATOM 688 C C . GLU A 1 83 ? 3.378 -4.079 -4.218 1.00 95.19 83 GLU A C 1
ATOM 690 O O . GLU A 1 83 ? 3.012 -4.016 -3.046 1.00 95.19 83 GLU A O 1
ATOM 695 N N . ALA A 1 84 ? 2.534 -3.865 -5.230 1.00 95.56 84 ALA A N 1
ATOM 696 C CA . ALA A 1 84 ? 1.127 -3.539 -5.030 1.00 95.56 84 ALA A CA 1
ATOM 697 C C . ALA A 1 84 ? 0.369 -4.679 -4.329 1.00 95.56 84 ALA A C 1
ATOM 699 O O . ALA A 1 84 ? -0.426 -4.430 -3.421 1.00 95.56 84 ALA A O 1
ATOM 700 N N . ALA A 1 85 ? 0.632 -5.934 -4.705 1.00 95.12 85 ALA A N 1
ATOM 701 C CA . ALA A 1 85 ? 0.038 -7.103 -4.063 1.00 95.12 85 ALA A CA 1
ATOM 702 C C . ALA A 1 85 ? 0.484 -7.247 -2.598 1.00 95.12 85 ALA A C 1
ATOM 704 O O . ALA A 1 85 ? -0.339 -7.557 -1.734 1.00 95.12 85 ALA A O 1
ATOM 705 N N . LEU A 1 86 ? 1.765 -6.997 -2.309 1.00 96.69 86 LEU A N 1
ATOM 706 C CA . LEU A 1 86 ? 2.299 -6.995 -0.947 1.00 96.69 86 LEU A CA 1
ATOM 707 C C . LEU A 1 86 ? 1.692 -5.863 -0.115 1.00 96.69 86 LEU A C 1
ATOM 709 O O . LEU A 1 86 ? 1.148 -6.135 0.950 1.00 96.69 86 LEU A O 1
ATOM 713 N N . SER A 1 87 ? 1.675 -4.636 -0.636 1.00 96.12 87 SER A N 1
ATOM 714 C CA . SER A 1 87 ? 1.089 -3.475 0.039 1.00 96.12 87 SER A CA 1
ATOM 715 C C . SER A 1 87 ? -0.400 -3.674 0.337 1.00 96.12 87 SER A C 1
ATOM 717 O O . SER A 1 87 ? -0.858 -3.404 1.447 1.00 96.12 87 SER A O 1
ATOM 719 N N . LYS A 1 88 ? -1.163 -4.228 -0.614 1.00 96.00 88 LYS A N 1
ATOM 720 C CA . LYS A 1 88 ? -2.573 -4.572 -0.397 1.00 96.00 88 LYS A CA 1
ATOM 721 C C . LYS A 1 88 ? -2.730 -5.608 0.714 1.00 96.00 88 LYS A C 1
ATOM 723 O O . LYS A 1 88 ? -3.583 -5.449 1.583 1.00 96.00 88 LYS A O 1
ATOM 728 N N . ARG A 1 89 ? -1.902 -6.655 0.704 1.00 96.31 89 ARG A N 1
ATOM 729 C CA . ARG A 1 89 ? -1.931 -7.701 1.729 1.00 96.31 89 ARG A CA 1
ATOM 730 C C . ARG A 1 89 ? -1.577 -7.153 3.110 1.00 96.31 89 ARG A C 1
ATOM 732 O O . ARG A 1 89 ? -2.226 -7.523 4.081 1.00 96.31 89 ARG A O 1
ATOM 739 N N . GLU A 1 90 ? -0.582 -6.281 3.205 1.00 95.25 90 GLU A N 1
ATOM 740 C CA . GLU A 1 90 ? -0.209 -5.614 4.455 1.00 95.25 90 GLU A CA 1
ATOM 741 C C . GLU A 1 90 ? -1.338 -4.717 4.965 1.00 95.25 90 GLU A C 1
ATOM 743 O O . GLU A 1 90 ? -1.706 -4.806 6.132 1.00 95.25 90 GLU A O 1
ATOM 748 N N . ALA A 1 91 ? -1.966 -3.925 4.093 1.00 93.25 91 ALA A N 1
ATOM 749 C CA . ALA A 1 91 ? -3.114 -3.102 4.463 1.00 93.25 91 ALA A CA 1
ATOM 750 C C . ALA A 1 91 ? -4.304 -3.946 4.957 1.00 93.25 91 ALA A C 1
ATOM 752 O O . ALA A 1 91 ? -4.941 -3.600 5.952 1.00 93.25 91 ALA A O 1
ATOM 753 N N . GLU A 1 92 ? -4.594 -5.073 4.300 1.00 93.81 92 GLU A N 1
ATOM 754 C CA . GLU A 1 92 ? -5.641 -6.009 4.725 1.00 93.81 92 GLU A CA 1
ATOM 755 C C . GLU A 1 92 ? -5.326 -6.664 6.077 1.00 93.81 92 GLU A C 1
ATOM 757 O O . GLU A 1 92 ? -6.222 -6.797 6.914 1.00 93.81 92 GLU A O 1
ATOM 762 N N . LEU A 1 93 ? -4.068 -7.054 6.310 1.00 95.12 93 LEU A N 1
ATOM 763 C CA . LEU A 1 93 ? -3.628 -7.615 7.589 1.00 95.12 93 LEU A CA 1
ATOM 764 C C . LEU A 1 93 ? -3.702 -6.576 8.707 1.00 95.12 93 LEU A C 1
ATOM 766 O O . LEU A 1 93 ? -4.342 -6.847 9.719 1.00 95.12 93 LEU A O 1
ATOM 770 N N . ASN A 1 94 ? -3.174 -5.372 8.489 1.00 93.62 94 ASN A N 1
ATOM 771 C CA . ASN A 1 94 ? -3.247 -4.272 9.450 1.00 93.62 94 ASN A CA 1
ATOM 772 C C . ASN A 1 94 ? -4.701 -3.942 9.798 1.00 93.62 94 ASN A C 1
ATOM 774 O O . ASN A 1 94 ? -5.043 -3.789 10.969 1.00 93.62 94 ASN A O 1
ATOM 778 N N . LYS A 1 95 ? -5.592 -3.895 8.797 1.00 94.25 95 LYS A N 1
ATOM 779 C CA . LYS A 1 95 ? -7.024 -3.684 9.031 1.00 94.25 95 LYS A CA 1
ATOM 780 C C . LYS A 1 95 ? -7.625 -4.818 9.858 1.00 94.25 95 LYS A C 1
ATOM 782 O O . LYS A 1 95 ? -8.387 -4.552 10.785 1.00 94.25 95 LYS A O 1
ATOM 787 N N . ARG A 1 96 ? -7.301 -6.077 9.547 1.00 95.00 96 ARG A N 1
ATOM 788 C CA . ARG A 1 96 ? -7.795 -7.244 10.294 1.00 95.00 96 ARG A CA 1
ATOM 789 C C . ARG A 1 96 ? -7.319 -7.227 11.745 1.00 95.00 96 ARG A C 1
ATOM 791 O O . ARG A 1 96 ? -8.128 -7.466 12.637 1.00 95.00 96 ARG A O 1
ATOM 798 N N . GLU A 1 97 ? -6.044 -6.943 11.977 1.00 94.56 97 GLU A N 1
ATOM 799 C CA . GLU A 1 97 ? -5.459 -6.849 13.316 1.00 94.56 97 GLU A CA 1
ATOM 800 C C . GLU A 1 97 ? -6.081 -5.699 14.108 1.00 94.56 97 GLU A C 1
ATOM 802 O O . GLU A 1 97 ? -6.549 -5.906 15.226 1.00 94.56 97 GLU A O 1
ATOM 807 N N . LEU A 1 98 ? -6.196 -4.514 13.499 1.00 95.69 98 LEU A N 1
ATOM 808 C CA . LEU A 1 98 ? -6.861 -3.368 14.114 1.00 95.69 98 LEU A CA 1
ATOM 809 C C . LEU A 1 98 ? -8.321 -3.685 14.462 1.00 95.69 98 LEU A C 1
ATOM 811 O O . LEU A 1 98 ? -8.789 -3.330 15.542 1.00 95.69 98 LEU A O 1
ATOM 815 N N . THR A 1 99 ? -9.027 -4.407 13.588 1.00 95.62 99 THR A N 1
ATOM 816 C CA . THR A 1 99 ? -10.408 -4.846 13.838 1.00 95.62 99 THR A CA 1
ATOM 817 C C . THR A 1 99 ? -10.484 -5.807 15.014 1.00 95.62 99 THR A C 1
ATOM 819 O O . THR A 1 99 ? -11.307 -5.600 15.900 1.00 95.62 99 THR A O 1
ATOM 822 N N . ALA A 1 100 ? -9.617 -6.821 15.069 1.00 95.75 100 ALA A N 1
ATOM 823 C CA . ALA A 1 100 ? -9.584 -7.768 16.182 1.00 95.75 100 ALA A CA 1
ATOM 824 C C . ALA A 1 100 ? -9.316 -7.057 17.519 1.00 95.75 100 ALA A C 1
ATOM 826 O O . ALA A 1 100 ? -10.077 -7.229 18.470 1.00 95.75 100 ALA A O 1
ATOM 827 N N . ASN A 1 101 ? -8.320 -6.168 17.551 1.00 94.19 101 ASN A N 1
ATOM 828 C CA . ASN A 1 101 ? -8.003 -5.365 18.732 1.00 94.19 101 ASN A CA 1
ATOM 829 C C . ASN A 1 101 ? -9.179 -4.471 19.149 1.00 94.19 101 ASN A C 1
ATOM 831 O O . ASN A 1 101 ? -9.485 -4.353 20.334 1.00 94.19 101 ASN A O 1
ATOM 835 N N . THR A 1 102 ? -9.877 -3.872 18.181 1.00 95.12 102 THR A N 1
ATOM 836 C CA . THR A 1 102 ? -11.054 -3.033 18.445 1.00 95.12 102 THR A CA 1
ATOM 837 C C . THR A 1 102 ? -12.223 -3.856 18.987 1.00 95.12 102 THR A C 1
ATOM 839 O O . THR A 1 102 ? -12.891 -3.429 19.927 1.00 95.12 102 THR A O 1
ATOM 842 N N . VAL A 1 103 ? -12.467 -5.053 18.441 1.00 96.19 103 VAL A N 1
ATOM 843 C CA . VAL A 1 103 ? -13.486 -5.990 18.942 1.00 96.19 103 VAL A CA 1
ATOM 844 C C . VAL A 1 103 ? -13.200 -6.378 20.391 1.00 96.19 103 VAL A C 1
ATOM 846 O O . VAL A 1 103 ? -14.118 -6.378 21.217 1.00 96.19 103 VAL A O 1
ATOM 849 N N . ASP A 1 104 ? -11.944 -6.689 20.704 1.00 95.94 104 ASP A N 1
ATOM 850 C CA . ASP A 1 104 ? -11.529 -7.052 22.056 1.00 95.94 104 ASP A CA 1
ATOM 851 C C . ASP A 1 104 ? -11.666 -5.869 23.014 1.00 95.94 104 ASP A C 1
ATOM 853 O O . ASP A 1 104 ? -12.230 -6.026 24.098 1.00 95.94 104 ASP A O 1
ATOM 857 N N . LEU A 1 105 ? -11.246 -4.673 22.597 1.00 95.88 105 LEU A N 1
ATOM 858 C CA . LEU A 1 105 ? -11.390 -3.448 23.377 1.00 95.88 105 LEU A CA 1
ATOM 859 C C . LEU A 1 105 ? -12.866 -3.144 23.680 1.00 95.88 105 LEU A C 1
ATOM 861 O O . LEU A 1 105 ? -13.227 -2.938 24.838 1.00 95.88 105 LEU A O 1
ATOM 865 N N . LEU A 1 106 ? -13.742 -3.188 22.671 1.00 96.31 106 LEU A N 1
ATOM 866 C CA . LEU A 1 106 ? -15.187 -3.018 22.855 1.00 96.31 106 LEU A CA 1
ATOM 867 C C . LEU A 1 106 ? -15.747 -4.056 23.832 1.00 96.31 106 LEU A C 1
ATOM 869 O O . LEU A 1 106 ? -16.486 -3.702 24.748 1.00 96.31 106 LEU A O 1
ATOM 873 N N . SER A 1 107 ? -15.348 -5.324 23.686 1.00 95.38 107 SER A N 1
ATOM 874 C CA . SER A 1 107 ? -15.783 -6.403 24.575 1.00 95.38 107 SER A CA 1
ATOM 875 C C . SER A 1 107 ? -15.342 -6.174 26.022 1.00 95.38 107 SER A C 1
ATOM 877 O O . SER A 1 107 ? -16.131 -6.405 26.936 1.00 95.38 107 SER A O 1
ATOM 879 N N . GLN A 1 108 ? -14.108 -5.710 26.244 1.00 94.75 108 GLN A N 1
ATOM 880 C CA . GLN A 1 108 ? -13.584 -5.388 27.576 1.00 94.75 108 GLN A CA 1
ATOM 881 C C . GLN A 1 108 ? -14.326 -4.213 28.219 1.00 94.75 108 GLN A C 1
ATOM 883 O O . GLN A 1 108 ? -14.530 -4.204 29.430 1.00 94.75 108 GLN A O 1
ATOM 888 N N . LYS A 1 109 ? -14.761 -3.237 27.414 1.00 95.00 109 LYS A N 1
ATOM 889 C CA . LYS A 1 109 ? -15.554 -2.089 27.876 1.00 95.00 109 LYS A CA 1
ATOM 890 C C . LYS A 1 109 ? -17.063 -2.362 27.935 1.00 95.00 109 LYS A C 1
ATOM 892 O O . LYS A 1 109 ? -17.832 -1.443 28.197 1.00 95.00 109 LYS A O 1
ATOM 897 N N . GLY A 1 110 ? -17.503 -3.599 27.687 1.00 93.25 110 GLY A N 1
ATOM 898 C CA . GLY A 1 110 ? -18.921 -3.973 27.714 1.00 93.25 110 GLY A CA 1
ATOM 899 C C . GLY A 1 110 ? -19.754 -3.367 26.578 1.00 93.25 110 GLY A C 1
ATOM 900 O O . GLY A 1 110 ? -20.975 -3.275 26.694 1.00 93.25 110 GLY A O 1
ATOM 901 N N . LEU A 1 111 ? -19.111 -2.946 25.488 1.00 95.56 111 LEU A N 1
ATOM 902 C CA . LEU A 1 111 ? -19.752 -2.339 24.326 1.00 95.56 111 LEU A CA 1
ATOM 903 C C . LEU A 1 111 ? -19.984 -3.362 23.195 1.00 95.56 111 LEU A C 1
ATOM 905 O O . LEU A 1 111 ? -19.283 -4.375 23.105 1.00 95.56 111 LEU A O 1
ATOM 909 N N . PRO A 1 112 ? -20.958 -3.122 22.295 1.00 94.38 112 PRO A N 1
ATOM 910 C CA . PRO A 1 112 ? -21.270 -4.050 21.211 1.00 94.38 112 PRO A CA 1
ATOM 911 C C . PRO A 1 112 ? -20.124 -4.209 20.203 1.00 94.38 112 PRO A C 1
ATOM 913 O O . PRO A 1 112 ? -19.678 -3.237 19.596 1.00 94.38 112 PRO A O 1
ATOM 916 N N . LYS A 1 113 ? -19.730 -5.460 19.928 1.00 94.19 113 LYS A N 1
ATOM 917 C CA . LYS A 1 113 ? -18.683 -5.806 18.943 1.00 94.19 113 LYS A CA 1
ATOM 918 C C . LYS A 1 113 ? -18.992 -5.332 17.519 1.00 94.19 113 LYS A C 1
ATOM 920 O O . LYS A 1 113 ? -18.073 -5.080 16.753 1.00 94.19 113 LYS A O 1
ATOM 925 N N . GLY A 1 114 ? -20.275 -5.176 17.181 1.00 93.69 114 GLY A N 1
ATOM 926 C CA . GLY A 1 114 ? -20.715 -4.678 15.873 1.00 93.69 114 GLY A CA 1
ATOM 927 C C . GLY A 1 114 ? -20.288 -3.239 15.564 1.00 93.69 114 GLY A C 1
ATOM 928 O O . GLY A 1 114 ? -20.396 -2.823 14.419 1.00 93.69 114 GLY A O 1
ATOM 929 N N . LEU A 1 115 ? -19.787 -2.486 16.551 1.00 94.38 115 LEU A N 1
ATOM 930 C CA . LEU A 1 115 ? -19.224 -1.150 16.332 1.00 94.38 115 LEU A CA 1
ATOM 931 C C . LEU A 1 115 ? -17.791 -1.182 15.777 1.00 94.38 115 LEU A C 1
ATOM 933 O O . LEU A 1 115 ? -17.304 -0.151 15.321 1.00 94.38 115 LEU A O 1
ATOM 937 N N . ALA A 1 116 ? -17.110 -2.334 15.813 1.00 94.56 116 ALA A N 1
ATOM 938 C CA . ALA A 1 116 ? -15.697 -2.423 15.456 1.00 94.56 116 ALA A CA 1
ATOM 939 C C . ALA A 1 116 ? -15.426 -1.991 14.011 1.00 94.56 116 ALA A C 1
ATOM 941 O O . ALA A 1 116 ? -14.542 -1.169 13.794 1.00 94.56 116 ALA A O 1
ATOM 942 N N . ASP A 1 117 ? -16.214 -2.474 13.047 1.00 93.56 117 ASP A N 1
ATOM 943 C CA . ASP A 1 117 ? -15.998 -2.173 11.626 1.00 93.56 117 ASP A CA 1
ATOM 944 C C . ASP A 1 117 ? -16.062 -0.667 11.341 1.00 93.56 117 ASP A C 1
ATOM 946 O O . ASP A 1 117 ? -15.233 -0.150 10.598 1.00 93.56 117 ASP A O 1
ATOM 950 N N . SER A 1 118 ? -16.996 0.044 11.983 1.00 93.38 118 SER A N 1
ATOM 951 C CA . SER A 1 118 ? -17.144 1.499 11.858 1.00 93.38 118 SER A CA 1
ATOM 952 C C . SER A 1 118 ? -16.027 2.274 12.559 1.00 93.38 118 SER A C 1
ATOM 954 O O . SER A 1 118 ? -15.610 3.321 12.077 1.00 93.38 118 SER A O 1
ATOM 956 N N . LEU A 1 119 ? -15.525 1.784 13.695 1.00 93.69 119 LEU A N 1
ATOM 957 C CA . LEU A 1 119 ? -14.436 2.445 14.421 1.00 93.69 119 LEU A CA 1
ATOM 958 C C . LEU A 1 119 ? -13.087 2.266 13.720 1.00 93.69 119 LEU A C 1
ATOM 960 O O . LEU A 1 119 ? -12.289 3.196 13.680 1.00 93.69 119 LEU A O 1
ATOM 964 N N . VAL A 1 120 ? -12.844 1.108 13.108 1.00 94.56 120 VAL A N 1
ATOM 965 C CA . VAL A 1 120 ? -11.600 0.809 12.379 1.00 94.56 120 VAL A CA 1
ATOM 966 C C . VAL A 1 120 ? -11.381 1.754 11.190 1.00 94.56 120 VAL A C 1
ATOM 968 O O . VAL A 1 120 ? -10.237 1.975 10.794 1.00 94.56 120 VAL A O 1
ATOM 971 N N . GLU A 1 121 ? -12.437 2.375 10.650 1.00 93.25 121 GLU A N 1
ATOM 972 C CA . GLU A 1 121 ? -12.332 3.401 9.598 1.00 93.25 121 GLU A CA 1
ATOM 973 C C . GLU A 1 121 ? -11.567 4.658 10.041 1.00 93.25 121 GLU A C 1
ATOM 975 O O . GLU A 1 121 ? -11.032 5.372 9.194 1.00 93.25 121 GLU A O 1
ATOM 980 N N . LEU A 1 122 ? -11.443 4.906 11.352 1.00 91.75 122 LEU A N 1
ATOM 981 C CA . LEU A 1 122 ? -10.598 5.977 11.895 1.00 91.75 122 LEU A CA 1
ATOM 982 C C . LEU A 1 122 ? -9.106 5.754 11.591 1.00 91.75 122 LEU A C 1
ATOM 984 O O . LEU A 1 122 ? -8.334 6.712 11.620 1.00 91.75 122 LEU A O 1
ATOM 988 N N . GLY A 1 123 ? -8.703 4.508 11.307 1.00 89.19 123 GLY A N 1
ATOM 989 C CA . GLY A 1 123 ? -7.347 4.132 10.897 1.00 89.19 123 GLY A CA 1
ATOM 990 C C . GLY A 1 123 ? -6.270 4.289 11.975 1.00 89.19 123 GLY A C 1
ATOM 991 O O . GLY A 1 123 ? -5.093 4.102 11.683 1.00 89.19 123 GLY A O 1
ATOM 992 N N . ASP A 1 124 ? -6.659 4.636 13.201 1.00 91.69 124 ASP A N 1
ATOM 993 C CA . ASP A 1 124 ? -5.760 5.023 14.285 1.00 91.69 124 ASP A CA 1
ATOM 994 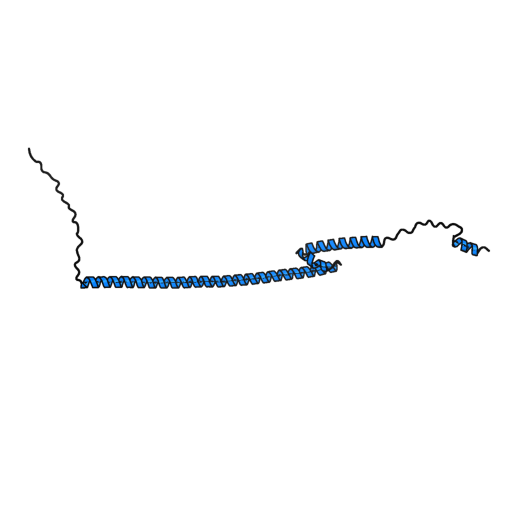C C . ASP A 1 124 ? -6.243 4.405 15.601 1.00 91.69 124 ASP A C 1
ATOM 996 O O . ASP A 1 124 ? -7.365 4.661 16.050 1.00 91.69 124 ASP A O 1
ATOM 1000 N N . ALA A 1 125 ? -5.398 3.567 16.202 1.00 92.19 125 ALA A N 1
ATOM 1001 C CA . ALA A 1 125 ? -5.720 2.832 17.419 1.00 92.19 125 ALA A CA 1
ATOM 1002 C C . ALA A 1 125 ? -5.977 3.758 18.618 1.00 92.19 125 ALA A C 1
ATOM 1004 O O . ALA A 1 125 ? -6.869 3.471 19.420 1.00 92.19 125 ALA A O 1
ATOM 1005 N N . ASP A 1 126 ? -5.260 4.881 18.715 1.00 94.00 126 ASP A N 1
ATOM 1006 C CA . ASP A 1 126 ? -5.400 5.815 19.834 1.00 94.00 126 ASP A CA 1
ATOM 1007 C C . ASP A 1 126 ? -6.755 6.526 19.758 1.00 94.00 126 ASP A C 1
ATOM 1009 O O . ASP A 1 126 ? -7.513 6.550 20.731 1.00 94.00 126 ASP A O 1
ATOM 1013 N N . LYS A 1 127 ? -7.137 6.989 18.561 1.00 95.44 127 LYS A N 1
ATOM 1014 C CA . LYS A 1 127 ? -8.458 7.600 18.325 1.00 95.44 127 LYS A CA 1
ATOM 1015 C C . LYS A 1 127 ? -9.596 6.619 18.563 1.00 95.44 127 LYS A C 1
ATOM 1017 O O . LYS A 1 127 ? -10.623 6.994 19.126 1.00 95.44 127 LYS A O 1
ATOM 1022 N N . ILE A 1 128 ? -9.430 5.364 18.142 1.00 95.19 128 ILE A N 1
ATOM 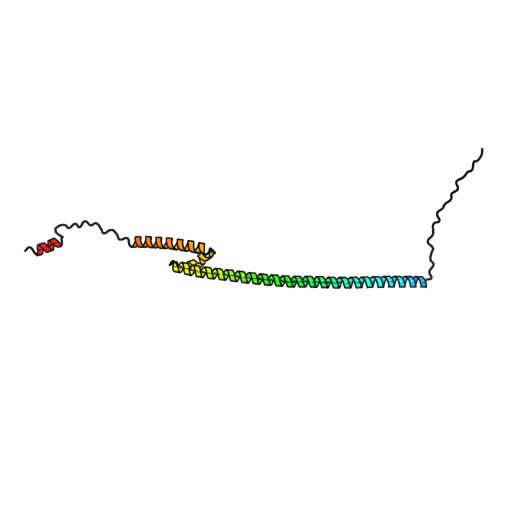1023 C CA . ILE A 1 128 ? -10.412 4.312 18.419 1.00 95.19 128 ILE A CA 1
ATOM 1024 C C . ILE A 1 128 ? -10.584 4.160 19.931 1.00 95.19 128 ILE A C 1
ATOM 1026 O O . ILE A 1 128 ? -11.717 4.153 20.409 1.00 95.19 128 ILE A O 1
ATOM 1030 N N . SER A 1 129 ? -9.487 4.104 20.690 1.00 94.88 129 SER A N 1
ATOM 1031 C CA . SER A 1 129 ? -9.541 3.997 22.148 1.00 94.88 129 SER A CA 1
ATOM 1032 C C . SER A 1 129 ? -10.267 5.178 22.796 1.00 94.88 129 SER A C 1
ATOM 1034 O O . SER A 1 129 ? -11.170 4.969 23.607 1.00 94.88 129 SER A O 1
ATOM 1036 N N . GLU A 1 130 ? -9.955 6.413 22.398 1.00 96.56 130 GLU A N 1
ATOM 1037 C CA . GLU A 1 130 ? -10.626 7.619 22.905 1.00 96.56 130 GLU A CA 1
ATOM 1038 C C . GLU A 1 130 ? -12.141 7.606 22.645 1.00 96.56 130 GLU A C 1
ATOM 1040 O O . GLU A 1 130 ? -12.950 7.928 23.528 1.00 96.56 130 GLU A O 1
ATOM 1045 N N . VAL A 1 131 ? -12.546 7.203 21.437 1.00 95.81 131 VAL A N 1
ATOM 1046 C CA . VAL A 1 131 ? -13.962 7.094 21.068 1.00 95.81 131 VAL A CA 1
ATOM 1047 C C . VAL A 1 131 ? -14.645 6.000 21.881 1.00 95.81 131 VAL A C 1
ATOM 1049 O O . VAL A 1 131 ? -15.730 6.228 22.418 1.00 95.81 131 VAL A O 1
ATOM 1052 N N . VAL A 1 132 ? -14.011 4.836 22.030 1.00 95.94 132 VAL A N 1
ATOM 1053 C CA . VAL A 1 132 ? -14.536 3.732 22.841 1.00 95.94 132 VAL A CA 1
ATOM 1054 C C . VAL A 1 132 ? -14.722 4.159 24.299 1.00 95.94 132 VAL A C 1
ATOM 1056 O O . VAL A 1 132 ? -15.775 3.898 24.879 1.00 95.94 132 VAL A O 1
ATOM 1059 N N . GLU A 1 133 ? -13.754 4.857 24.894 1.00 96.12 133 GLU A N 1
ATOM 1060 C CA . GLU A 1 133 ? -13.870 5.363 26.266 1.00 96.12 133 GLU A CA 1
ATOM 1061 C C . GLU A 1 133 ? -15.004 6.376 26.427 1.00 96.12 133 GLU A C 1
ATOM 1063 O O . GLU A 1 133 ? -15.733 6.362 27.423 1.00 96.12 133 GLU A O 1
ATOM 1068 N N . THR A 1 134 ? -15.170 7.258 25.445 1.00 96.44 134 THR A N 1
ATOM 1069 C CA . THR A 1 134 ? -16.244 8.253 25.447 1.00 96.44 134 THR A CA 1
ATOM 1070 C C . THR A 1 134 ? -17.612 7.578 25.331 1.00 96.44 134 THR A C 1
ATOM 1072 O O . THR A 1 134 ? -18.529 7.901 26.093 1.00 96.44 134 THR A O 1
ATOM 1075 N N . LEU A 1 135 ? -17.744 6.596 24.433 1.00 95.50 135 LEU A N 1
ATOM 1076 C CA . LEU A 1 135 ? -18.960 5.797 24.273 1.00 95.50 135 LEU A CA 1
ATOM 1077 C C . LEU A 1 135 ? -19.291 5.011 25.540 1.00 95.50 135 LEU A C 1
ATOM 1079 O O . LEU A 1 135 ? -20.453 4.989 25.951 1.00 95.50 135 LEU A O 1
ATOM 1083 N N . GLN A 1 136 ? -18.284 4.417 26.182 1.00 95.75 136 GLN A N 1
ATOM 1084 C CA . GLN A 1 136 ? -18.444 3.701 27.444 1.00 95.75 136 GLN A CA 1
ATOM 1085 C C . GLN A 1 136 ? -19.043 4.628 28.508 1.00 95.75 136 GLN A C 1
ATOM 1087 O O . GLN A 1 136 ? -20.120 4.347 29.033 1.00 95.75 136 GLN A O 1
ATOM 1092 N N . LYS A 1 137 ? -18.399 5.774 28.767 1.00 96.50 137 LYS A N 1
ATOM 1093 C CA . LYS A 1 137 ? -18.846 6.743 29.782 1.00 96.50 137 LYS A CA 1
ATOM 1094 C C . LYS A 1 137 ? -20.262 7.250 29.507 1.00 96.50 137 LYS A C 1
ATOM 1096 O O . LYS A 1 137 ? -21.091 7.293 30.414 1.00 96.50 137 LYS A O 1
ATOM 1101 N N . SER A 1 138 ? -20.553 7.612 28.256 1.00 95.81 138 SER A N 1
ATOM 1102 C CA . SER A 1 138 ? -21.876 8.111 27.862 1.00 95.81 138 SER A CA 1
ATOM 1103 C C . SER A 1 138 ? -22.966 7.053 28.062 1.00 95.81 138 SER A C 1
ATOM 1105 O O . SER A 1 138 ? -24.036 7.350 28.598 1.00 95.81 138 SER A O 1
ATOM 1107 N N . THR A 1 139 ? -22.673 5.804 27.697 1.00 94.62 139 THR A N 1
ATOM 1108 C CA . THR A 1 139 ? -23.607 4.684 27.843 1.00 94.62 139 THR A CA 1
ATOM 1109 C C . THR A 1 139 ? -23.855 4.365 29.313 1.00 94.62 139 THR A C 1
ATOM 1111 O O . THR A 1 139 ? -25.009 4.287 29.728 1.00 94.62 139 THR A O 1
ATOM 1114 N N . GLU A 1 140 ? -22.802 4.246 30.125 1.00 95.38 140 GLU A N 1
ATOM 1115 C CA . GLU A 1 140 ? -22.913 4.000 31.568 1.00 95.38 140 GLU A CA 1
ATOM 1116 C C . GLU A 1 140 ? -23.718 5.098 32.269 1.00 95.38 140 GLU A C 1
ATOM 1118 O O . GLU A 1 140 ? -24.612 4.803 33.067 1.00 95.38 140 GLU A O 1
ATOM 1123 N N . GLN A 1 141 ? -23.461 6.367 31.934 1.00 96.25 141 GLN A N 1
ATOM 1124 C CA . GLN A 1 141 ? -24.217 7.491 32.475 1.00 96.25 141 GLN A CA 1
ATOM 1125 C C . GLN A 1 141 ? -25.703 7.387 32.112 1.00 96.25 141 GLN A C 1
ATOM 1127 O O . GLN A 1 141 ? -26.556 7.487 32.995 1.00 96.25 141 GLN A O 1
ATOM 1132 N N . LYS A 1 142 ? -26.024 7.148 30.835 1.00 95.56 142 LYS A N 1
ATOM 1133 C CA . LYS A 1 142 ? -27.411 7.041 30.361 1.00 95.56 142 LYS A CA 1
ATOM 1134 C C . LYS A 1 142 ? -28.147 5.851 30.965 1.00 95.56 142 LYS A C 1
ATOM 1136 O O . LYS A 1 142 ? -29.306 5.986 31.353 1.00 95.56 142 LYS A O 1
ATOM 1141 N N . VAL A 1 143 ? -27.481 4.705 31.090 1.00 95.69 143 VAL A N 1
ATOM 1142 C CA . VAL A 1 143 ? -28.045 3.521 31.748 1.00 95.69 143 VAL A CA 1
ATOM 1143 C C . VAL A 1 143 ? -28.309 3.813 33.224 1.00 95.69 143 VAL A C 1
ATOM 1145 O O . VAL A 1 143 ? -29.397 3.516 33.710 1.00 95.69 143 VAL A O 1
ATOM 1148 N N . ASN A 1 144 ? -27.374 4.450 33.932 1.00 94.81 144 ASN A N 1
ATOM 1149 C CA . ASN A 1 144 ? -27.553 4.807 35.340 1.00 94.81 144 ASN A CA 1
ATOM 1150 C C . ASN A 1 144 ? -28.698 5.816 35.545 1.00 94.81 144 ASN A C 1
ATOM 1152 O O . ASN A 1 144 ? -29.522 5.636 36.439 1.00 94.81 144 ASN A O 1
ATOM 1156 N N . GLU A 1 145 ? -28.790 6.855 34.707 1.00 95.50 145 GLU A N 1
ATOM 1157 C CA . GLU A 1 145 ? -29.915 7.804 34.699 1.00 95.50 145 GLU A CA 1
ATOM 1158 C C . GLU A 1 145 ? -31.253 7.071 34.523 1.00 95.50 145 GLU A C 1
ATOM 1160 O O . GLU A 1 145 ? -32.173 7.257 35.320 1.00 95.50 145 GLU A O 1
ATOM 1165 N N . GLN A 1 146 ? -31.335 6.169 33.542 1.00 95.06 146 GLN A N 1
ATOM 1166 C CA . GLN A 1 146 ? -32.550 5.411 33.258 1.00 95.06 146 GLN A CA 1
ATOM 1167 C C . GLN A 1 146 ? -32.914 4.427 34.383 1.00 95.06 146 GLN A C 1
ATOM 1169 O O . GLN A 1 146 ? -34.090 4.249 34.699 1.00 95.06 146 GLN A O 1
ATOM 1174 N N . VAL A 1 147 ? -31.929 3.770 35.004 1.00 95.25 147 VAL A N 1
ATOM 1175 C CA . VAL A 1 147 ? -32.164 2.880 36.152 1.00 95.25 147 VAL A CA 1
ATOM 1176 C C . VAL A 1 147 ? -32.656 3.678 37.356 1.00 95.25 147 VAL A C 1
ATOM 1178 O O . VAL A 1 147 ? -33.622 3.260 37.987 1.00 95.25 147 VAL A O 1
ATOM 1181 N N . LYS A 1 148 ? -32.066 4.846 37.642 1.00 93.00 148 LYS A N 1
ATOM 1182 C CA . LYS A 1 148 ? -32.538 5.749 38.705 1.00 93.00 148 LYS A CA 1
ATOM 1183 C C . LYS A 1 148 ? -33.972 6.207 38.472 1.00 93.00 148 LYS A C 1
ATOM 1185 O O . LYS A 1 148 ? -34.750 6.243 39.417 1.00 93.00 148 LYS A O 1
ATOM 1190 N N . GLU A 1 149 ? -34.323 6.529 37.231 1.00 92.12 149 GLU A N 1
ATOM 1191 C CA . GLU A 1 149 ? -35.689 6.901 36.865 1.00 92.12 149 GLU A CA 1
ATOM 1192 C C . GLU A 1 149 ? -36.666 5.735 37.066 1.00 92.12 149 GLU A C 1
ATOM 1194 O O . GLU A 1 149 ? -37.712 5.921 37.679 1.00 92.12 149 GLU A O 1
ATOM 1199 N N . ARG A 1 150 ? -36.308 4.513 36.648 1.00 91.56 150 ARG A N 1
ATOM 1200 C CA . ARG A 1 150 ? -37.148 3.319 36.862 1.00 91.56 150 ARG A CA 1
ATOM 1201 C C . ARG A 1 150 ? -37.254 2.886 38.325 1.00 91.56 150 ARG A C 1
ATOM 1203 O O . ARG A 1 150 ? -38.274 2.333 38.715 1.00 91.56 150 ARG A O 1
ATOM 1210 N N . MET A 1 151 ? -36.202 3.087 39.118 1.00 89.50 151 MET A N 1
ATOM 1211 C CA . MET A 1 151 ? -36.180 2.786 40.556 1.00 89.50 151 MET A CA 1
ATOM 1212 C C . MET A 1 151 ? -36.798 3.894 41.404 1.00 89.50 151 MET A C 1
ATOM 1214 O O . MET A 1 151 ? -36.917 3.737 42.620 1.00 89.50 151 MET A O 1
ATOM 1218 N N . ARG A 1 152 ? -37.181 5.019 40.793 1.00 87.81 152 ARG A N 1
ATOM 1219 C CA . ARG A 1 152 ? -37.869 6.091 41.492 1.00 87.81 152 ARG A CA 1
ATOM 1220 C C . ARG A 1 152 ? -39.238 5.575 41.927 1.00 87.81 152 ARG A C 1
ATOM 1222 O O . ARG A 1 152 ? -40.169 5.493 41.136 1.00 87.81 152 ARG A O 1
ATOM 1229 N N . GLN A 1 153 ? -39.339 5.219 43.199 1.00 79.56 153 GLN A N 1
ATOM 1230 C CA . GLN A 1 153 ? -40.617 4.951 43.832 1.00 79.56 153 GLN A CA 1
ATOM 1231 C C . GLN A 1 153 ? -41.365 6.270 44.023 1.00 79.56 153 GLN A C 1
ATOM 1233 O O . GLN A 1 153 ? -40.751 7.304 44.318 1.00 79.56 153 GLN A O 1
ATOM 1238 N N . ASP A 1 154 ? -42.686 6.234 43.871 1.00 73.81 154 ASP A N 1
ATOM 1239 C CA . ASP A 1 154 ? -43.515 7.340 44.327 1.00 73.81 154 ASP A CA 1
ATOM 1240 C C . ASP A 1 154 ? -43.290 7.532 45.832 1.00 73.81 154 ASP A C 1
ATOM 1242 O O . ASP A 1 154 ? -43.193 6.539 46.566 1.00 73.81 154 ASP A O 1
ATOM 1246 N N . PRO A 1 155 ? -43.170 8.785 46.312 1.00 67.44 155 PRO A N 1
ATOM 1247 C CA . PRO A 1 155 ? -43.100 9.038 47.740 1.00 67.44 155 PRO A CA 1
ATOM 1248 C C . PRO A 1 155 ? -44.289 8.339 48.404 1.00 67.44 155 PRO A C 1
ATOM 1250 O O . PRO A 1 155 ? -45.405 8.461 47.883 1.00 67.44 155 PRO A O 1
ATOM 1253 N N . PRO A 1 156 ? -44.090 7.613 49.522 1.00 68.88 156 PRO A N 1
ATOM 1254 C CA . PRO A 1 156 ? -45.219 7.078 50.261 1.00 68.88 156 PRO A CA 1
ATOM 1255 C C . PRO A 1 156 ? -46.173 8.238 50.511 1.00 68.88 156 PRO A C 1
ATOM 1257 O O . PRO A 1 156 ? -45.738 9.330 50.894 1.00 68.88 156 PRO A O 1
ATOM 1260 N N . ALA A 1 157 ? -47.456 8.030 50.211 1.00 70.50 157 ALA A N 1
ATOM 1261 C CA . ALA A 1 157 ? -48.447 9.050 50.476 1.00 70.50 157 ALA A CA 1
ATOM 1262 C C . ALA A 1 157 ? -48.277 9.444 51.945 1.00 70.50 157 ALA A C 1
ATOM 1264 O O . ALA A 1 157 ? -48.416 8.596 52.828 1.00 70.50 157 ALA A O 1
ATOM 1265 N N . ASN A 1 158 ? -47.965 10.717 52.204 1.00 60.16 158 ASN A N 1
ATOM 1266 C CA . ASN A 1 158 ? -48.131 11.316 53.521 1.00 60.16 158 ASN A CA 1
ATOM 1267 C C . ASN A 1 158 ? -49.641 11.395 53.792 1.00 60.16 158 ASN A C 1
ATOM 1269 O O . ASN A 1 158 ? -50.221 12.470 53.918 1.00 60.16 158 ASN A O 1
ATOM 1273 N N . GLY A 1 159 ? -50.300 10.239 53.850 1.00 57.72 159 GLY A N 1
ATOM 1274 C CA . GLY A 1 159 ? -51.465 10.076 54.674 1.00 57.72 159 GLY A CA 1
ATOM 127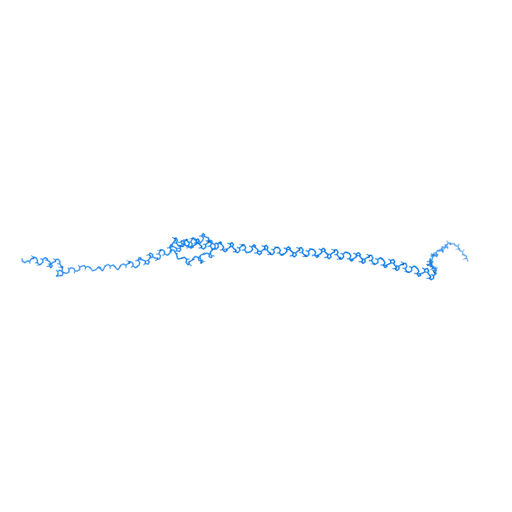5 C C . GLY A 1 159 ? -50.935 10.253 56.078 1.00 57.72 159 GLY A C 1
ATOM 1276 O O . GLY A 1 159 ? -50.367 9.325 56.646 1.00 57.72 159 GLY A O 1
ATOM 1277 N N . SER A 1 160 ? -51.059 11.473 56.607 1.00 59.00 160 SER A N 1
ATOM 1278 C CA . SER A 1 160 ? -51.181 11.646 58.048 1.00 59.00 160 SER A CA 1
ATOM 1279 C C . SER A 1 160 ? -52.068 10.503 58.509 1.00 59.00 160 SER A C 1
ATOM 1281 O O . SER A 1 160 ? -53.189 10.387 58.008 1.00 59.00 160 SER A O 1
ATOM 1283 N N . SER A 1 161 ? -51.535 9.601 59.329 1.00 59.34 161 SER A N 1
ATOM 1284 C CA . SER A 1 161 ? -52.319 8.548 59.944 1.00 59.34 161 SER A CA 1
ATOM 1285 C C . SER A 1 161 ? -53.403 9.266 60.736 1.00 59.34 161 SER A C 1
ATOM 1287 O O . SER A 1 161 ? -53.194 9.639 61.888 1.00 59.34 161 SER A O 1
ATOM 1289 N N . THR A 1 162 ? -54.548 9.536 60.112 1.00 59.03 162 THR A N 1
ATOM 1290 C CA . THR A 1 162 ? -55.771 9.894 60.806 1.00 59.03 162 THR A CA 1
ATOM 1291 C C . THR A 1 162 ? -56.182 8.618 61.513 1.00 59.03 162 THR A C 1
ATOM 1293 O O . THR A 1 162 ? -57.029 7.863 61.043 1.00 59.03 162 THR A O 1
ATOM 1296 N N . LEU A 1 163 ? -55.489 8.352 62.622 1.00 57.16 163 LEU A N 1
ATOM 1297 C CA . LEU A 1 163 ? -55.923 7.500 63.710 1.00 57.16 163 LEU A CA 1
ATOM 1298 C C . LEU A 1 163 ? -57.127 8.217 64.318 1.00 57.16 163 LEU A C 1
ATOM 1300 O O . LEU A 1 163 ? -57.043 8.819 65.387 1.00 57.16 163 LEU A O 1
ATOM 1304 N N . ASP A 1 164 ? -58.224 8.255 63.563 1.00 61.16 164 ASP A N 1
ATOM 1305 C CA . ASP A 1 164 ? -59.488 8.680 64.116 1.00 61.16 164 ASP A CA 1
ATOM 1306 C C . ASP A 1 164 ? -59.852 7.657 65.183 1.00 61.16 164 ASP A C 1
ATOM 1308 O O . ASP A 1 164 ? -59.748 6.441 64.992 1.00 61.16 164 ASP A O 1
ATOM 1312 N N . SER A 1 165 ? -60.152 8.168 66.365 1.00 61.53 165 SER A N 1
ATOM 1313 C CA . SER A 1 165 ? -59.953 7.444 67.613 1.00 61.53 165 SER A CA 1
ATOM 1314 C C . SER A 1 165 ? -60.929 6.270 67.806 1.00 61.53 165 SER A C 1
ATOM 1316 O O . SER A 1 165 ? -60.757 5.481 68.735 1.00 61.53 165 SER A O 1
ATOM 1318 N N . GLU A 1 166 ? -61.922 6.149 66.920 1.00 63.88 166 GLU A N 1
ATOM 1319 C CA . GLU A 1 166 ? -62.878 5.040 66.836 1.00 63.88 166 GLU A CA 1
ATOM 1320 C C . GLU A 1 166 ? -62.359 3.829 66.037 1.00 63.88 166 GLU A C 1
ATOM 1322 O O . GLU A 1 166 ? -62.774 2.704 66.310 1.00 63.88 166 GLU A O 1
ATOM 1327 N N . ASN A 1 167 ? -61.416 4.017 65.106 1.00 65.56 167 ASN A N 1
ATOM 1328 C CA . ASN A 1 167 ? -60.889 2.948 64.241 1.00 65.56 167 ASN A CA 1
ATOM 1329 C C . ASN A 1 167 ? -59.425 2.583 64.534 1.00 65.56 167 ASN A C 1
ATOM 1331 O O . ASN A 1 167 ? -58.781 1.903 63.736 1.00 65.56 167 ASN A O 1
ATOM 1335 N N . ASP A 1 168 ? -58.892 3.011 65.681 1.00 77.19 168 ASP A N 1
ATOM 1336 C CA . ASP A 1 168 ? -57.556 2.615 66.119 1.00 77.19 168 ASP A CA 1
ATOM 1337 C C . ASP A 1 168 ? -57.551 1.126 66.538 1.00 77.19 168 ASP A C 1
ATOM 1339 O O . ASP A 1 168 ? -58.208 0.762 67.527 1.00 77.19 168 ASP A O 1
ATOM 1343 N N . PRO A 1 169 ? -56.801 0.252 65.836 1.00 75.81 169 PRO A N 1
ATOM 1344 C CA . PRO A 1 169 ? -56.744 -1.173 66.149 1.00 75.81 169 PRO A CA 1
ATOM 1345 C C . PRO A 1 169 ? -56.220 -1.441 67.567 1.00 75.81 169 PRO A C 1
ATOM 1347 O O . PRO A 1 169 ? -56.632 -2.414 68.196 1.00 75.81 169 PRO A O 1
ATOM 1350 N N . PHE A 1 170 ? -55.375 -0.569 68.126 1.00 77.75 170 PHE A N 1
ATOM 1351 C CA . PHE A 1 170 ? -54.886 -0.718 69.497 1.00 77.75 170 PHE A CA 1
ATOM 1352 C C . PHE A 1 170 ? -55.969 -0.411 70.533 1.00 77.75 170 PHE A C 1
ATOM 1354 O O . PHE A 1 170 ? -56.070 -1.118 71.536 1.00 77.75 170 PHE A O 1
ATOM 1361 N N . LYS A 1 171 ? -56.832 0.582 70.288 1.00 76.50 171 LYS A N 1
ATOM 1362 C CA . LYS A 1 171 ? -57.978 0.862 71.169 1.00 76.50 171 LYS A CA 1
ATOM 1363 C C . LYS A 1 171 ? -59.027 -0.241 71.124 1.00 76.50 171 LYS A C 1
ATOM 1365 O O . LYS A 1 171 ? -59.583 -0.581 72.164 1.00 76.50 171 LYS A O 1
ATOM 1370 N N . GLN A 1 172 ? -59.275 -0.828 69.953 1.00 78.56 172 GLN A N 1
ATOM 1371 C CA . GLN A 1 172 ? -60.183 -1.974 69.820 1.00 78.56 172 GLN A CA 1
ATOM 1372 C C . GLN A 1 172 ? -59.693 -3.173 70.637 1.00 78.56 172 GLN A C 1
ATOM 1374 O O . GLN A 1 172 ? -60.475 -3.800 71.352 1.00 78.56 172 GLN A O 1
ATOM 1379 N N . ILE A 1 173 ? -58.385 -3.440 70.591 1.00 79.81 173 ILE A N 1
ATOM 1380 C CA . ILE A 1 173 ? -57.757 -4.488 71.396 1.00 79.81 173 ILE A CA 1
ATOM 1381 C C . ILE A 1 173 ? -57.876 -4.154 72.888 1.00 79.81 173 ILE A C 1
ATOM 1383 O O . ILE A 1 173 ? -58.336 -4.997 73.650 1.00 79.81 173 ILE A O 1
ATOM 1387 N N . ILE A 1 174 ? -57.551 -2.934 73.323 1.00 79.75 174 ILE A N 1
ATOM 1388 C CA . ILE A 1 174 ? -57.665 -2.544 74.740 1.00 79.75 174 ILE A CA 1
ATOM 1389 C C . ILE A 1 174 ? -59.108 -2.687 75.248 1.00 79.75 174 ILE A C 1
ATOM 1391 O O . ILE A 1 174 ? -59.320 -3.311 76.285 1.00 79.75 174 ILE A O 1
ATOM 1395 N N . ASN A 1 175 ? -60.101 -2.217 74.487 1.00 77.81 175 ASN A N 1
ATOM 1396 C CA . ASN A 1 175 ? -61.519 -2.350 74.838 1.00 77.81 175 ASN A CA 1
ATOM 1397 C C . ASN A 1 175 ? -61.989 -3.810 74.931 1.00 77.81 175 ASN A C 1
ATOM 1399 O O . ASN A 1 175 ? -62.954 -4.096 75.635 1.00 77.81 175 ASN A O 1
ATOM 1403 N N . SER A 1 176 ? -61.322 -4.744 74.246 1.00 77.31 176 SER A N 1
ATOM 1404 C CA . SER A 1 176 ? -61.628 -6.175 74.362 1.00 77.31 176 SER A CA 1
ATOM 1405 C C . SER A 1 176 ? -61.177 -6.790 75.695 1.00 77.31 176 SER A C 1
ATOM 1407 O O . SER A 1 176 ? -61.710 -7.826 76.092 1.00 77.31 176 SER A O 1
ATOM 1409 N N . TYR A 1 177 ? -60.244 -6.143 76.403 1.00 74.25 177 TYR A N 1
ATOM 1410 C CA . TYR A 1 177 ? -59.726 -6.587 77.701 1.00 74.25 177 TYR A CA 1
ATOM 1411 C C . TYR A 1 177 ? -60.321 -5.830 78.896 1.00 74.25 177 TYR A C 1
ATOM 1413 O O . TYR A 1 177 ? -60.244 -6.325 80.018 1.00 74.25 177 TYR A O 1
ATOM 1421 N N . THR A 1 178 ? -60.940 -4.668 78.683 1.00 69.69 178 THR A N 1
ATOM 1422 C CA . THR A 1 178 ? -61.744 -3.968 79.695 1.00 69.69 178 THR A CA 1
ATOM 1423 C C . THR A 1 178 ? -63.201 -4.440 79.644 1.00 69.69 178 THR A C 1
ATOM 1425 O O . THR A 1 178 ? -64.053 -3.819 79.010 1.00 69.69 178 THR A O 1
ATOM 1428 N N . LYS A 1 179 ? -63.490 -5.548 80.333 1.00 56.62 179 LYS A N 1
ATOM 1429 C CA . LYS A 1 179 ? -64.839 -5.956 80.754 1.00 56.62 179 LYS A CA 1
ATOM 1430 C C . LYS A 1 179 ? -64.882 -6.127 82.263 1.00 56.62 179 LYS A C 1
ATOM 1432 O O . LYS A 1 179 ? -63.890 -6.657 82.807 1.00 56.62 179 LYS A O 1
#

pLDDT: mean 83.68, std 16.47, range [35.97, 96.69]

Sequence (179 aa):
MEMDLQYFAEDTAEPTKEPEKLEFTHEELEAKINSEYDRRMQKQQAKFDEQLKQAREEGLTEGQKRAKMSAKEKEDEAQKEREAALSKREAELNKRELTANTVDLLSQKGLPKGLADSLVELGDADKISEVVETLQKSTEQKVNEQVKERMRQDPPANGSSTLDSENDPFKQIINSYTK